Protein AF-A0A935RC08-F1 (afdb_monomer_lite)

Radius of gyration: 20.69 Å; chains: 1; bounding box: 71×28×53 Å

pLDDT: mean 77.53, std 9.37, range [49.25, 90.88]

Sequence (104 aa):
MNIFDFDLEGIFSFTVSPLELILRGTLLYWFLFMLLRFVLRRDVGSLGISDFLFVVILGDAAQNGMIGSATSATDAMVLIGTLVFWRSKRDFALTPEPAEGGRW

Foldseek 3Di:
DDPPPPPVVVVPDDPDDPVLLVVLVVVLCVLVVVLCVVLCVPPVPDCDPVNVVLVVVLVVLSVQLSVDDSCSSVVSSVVNVVSSVVVVVVVVVPDDPPPPDDDD

Structure (mmCIF, N/CA/C/O backbone):
data_AF-A0A935RC08-F1
#
_entry.id   AF-A0A935RC08-F1
#
loop_
_atom_site.group_PDB
_atom_site.id
_atom_site.type_symbol
_atom_site.label_atom_id
_atom_site.label_alt_id
_atom_site.label_comp_id
_atom_site.label_asym_id
_atom_site.label_entity_id
_atom_site.label_seq_id
_atom_site.pdbx_PDB_ins_code
_atom_site.Cartn_x
_atom_site.Cartn_y
_atom_site.Cartn_z
_atom_site.occupancy
_atom_site.B_iso_or_equiv
_atom_site.auth_seq_id
_atom_site.auth_comp_id
_atom_site.auth_asym_id
_atom_site.auth_atom_id
_atom_site.pdbx_PDB_model_num
ATOM 1 N N . MET A 1 1 ? 35.479 11.087 -8.561 1.00 49.25 1 MET A N 1
ATOM 2 C CA . MET A 1 1 ? 34.018 11.275 -8.478 1.00 49.25 1 MET A CA 1
ATOM 3 C C . MET A 1 1 ? 33.661 12.344 -9.493 1.00 49.25 1 MET A C 1
ATOM 5 O O . MET A 1 1 ? 33.851 13.522 -9.217 1.00 49.25 1 MET A O 1
ATOM 9 N N . ASN A 1 2 ? 33.306 11.926 -10.710 1.00 57.09 2 ASN A N 1
ATOM 10 C CA . ASN A 1 2 ? 32.902 12.847 -11.768 1.00 57.09 2 ASN A CA 1
ATOM 11 C C . ASN A 1 2 ? 31.469 13.282 -11.473 1.00 57.09 2 ASN A C 1
ATOM 13 O O . ASN A 1 2 ? 30.556 12.468 -11.483 1.00 57.09 2 ASN A O 1
ATOM 17 N N . ILE A 1 3 ? 31.274 14.564 -11.192 1.00 69.25 3 ILE A N 1
ATOM 18 C CA . ILE A 1 3 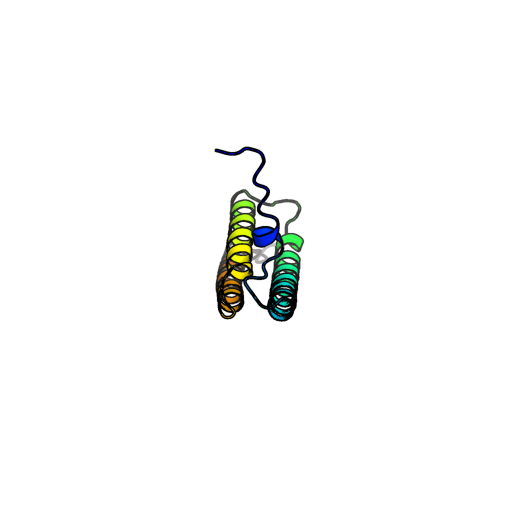? 29.958 15.166 -10.924 1.00 69.25 3 ILE A CA 1
ATOM 19 C C . ILE A 1 3 ? 29.084 15.309 -12.191 1.00 69.25 3 ILE A C 1
ATOM 21 O O . ILE A 1 3 ? 27.991 15.857 -12.113 1.00 69.25 3 ILE A O 1
ATOM 25 N N . PHE A 1 4 ? 29.565 14.826 -13.345 1.00 73.19 4 PHE A N 1
ATOM 26 C CA . PHE A 1 4 ? 28.922 14.954 -14.660 1.00 73.19 4 PHE A CA 1
ATOM 27 C C . PHE A 1 4 ? 28.722 13.620 -15.403 1.00 73.19 4 PHE A C 1
ATOM 29 O O . PHE A 1 4 ? 28.287 13.645 -16.552 1.00 73.19 4 PHE A O 1
ATOM 36 N N . ASP A 1 5 ? 28.999 12.468 -14.778 1.00 70.12 5 ASP A N 1
ATOM 37 C CA . ASP A 1 5 ? 28.624 11.160 -15.344 1.00 70.12 5 ASP A CA 1
ATOM 38 C C . ASP A 1 5 ? 27.128 10.916 -15.090 1.00 70.12 5 ASP A C 1
ATOM 40 O O . ASP A 1 5 ? 26.728 10.261 -14.127 1.00 70.12 5 ASP A O 1
ATOM 44 N N . PHE A 1 6 ? 26.281 11.515 -15.928 1.00 71.81 6 PHE A N 1
ATOM 45 C CA . PHE A 1 6 ? 24.865 11.168 -15.982 1.00 71.81 6 PHE A CA 1
ATOM 46 C C . PHE A 1 6 ? 24.722 9.812 -16.678 1.00 71.81 6 PHE A C 1
ATOM 48 O O . PHE A 1 6 ? 24.801 9.726 -17.903 1.00 71.81 6 PHE A O 1
ATOM 55 N N . ASP A 1 7 ? 24.494 8.758 -15.895 1.00 74.06 7 ASP A N 1
ATOM 56 C CA . ASP A 1 7 ? 24.191 7.412 -16.391 1.00 74.06 7 ASP A CA 1
ATOM 57 C C . ASP A 1 7 ? 22.747 7.349 -16.921 1.00 74.06 7 ASP A C 1
ATOM 59 O O . ASP A 1 7 ? 21.818 6.848 -16.283 1.00 74.06 7 ASP A O 1
ATOM 63 N N . LEU A 1 8 ? 22.542 7.957 -18.093 1.00 73.50 8 LEU A N 1
ATOM 64 C CA . LEU A 1 8 ? 21.257 7.959 -18.793 1.00 73.50 8 LEU A CA 1
ATOM 65 C C . LEU A 1 8 ? 20.836 6.536 -19.187 1.00 73.50 8 LEU A C 1
ATOM 67 O O . LEU A 1 8 ? 19.645 6.244 -19.243 1.00 73.50 8 LEU A O 1
ATOM 71 N N . GLU A 1 9 ? 21.797 5.646 -19.428 1.00 72.06 9 GLU A N 1
ATOM 72 C CA . GLU A 1 9 ? 21.545 4.261 -19.817 1.00 72.06 9 GLU A CA 1
ATOM 73 C C . GLU A 1 9 ? 20.913 3.466 -18.667 1.00 72.06 9 GLU A C 1
ATOM 75 O O . GLU A 1 9 ? 19.892 2.805 -18.867 1.00 72.06 9 GLU A O 1
ATOM 80 N N . GLY A 1 10 ? 21.414 3.635 -17.439 1.00 67.88 10 GLY A N 1
ATOM 81 C CA . GLY A 1 10 ? 20.795 3.076 -16.236 1.00 67.88 10 GLY A CA 1
ATOM 82 C C . GLY A 1 10 ? 19.358 3.562 -16.004 1.00 67.88 10 GLY A C 1
ATOM 83 O O . GLY A 1 10 ? 18.501 2.769 -15.615 1.00 67.88 10 GLY A O 1
ATOM 84 N N . ILE A 1 11 ? 19.060 4.831 -16.312 1.00 70.62 11 ILE A N 1
ATOM 85 C CA . ILE A 1 11 ? 17.730 5.444 -16.112 1.00 70.62 11 ILE A CA 1
ATOM 86 C C . ILE A 1 11 ? 16.673 4.875 -17.070 1.00 70.62 11 ILE A C 1
ATOM 88 O O . ILE A 1 11 ? 15.513 4.725 -16.683 1.00 70.62 11 ILE A O 1
ATOM 92 N N . PHE A 1 12 ? 17.051 4.557 -18.310 1.00 72.75 12 PHE A N 1
ATOM 93 C CA . PHE A 1 12 ? 16.127 4.010 -19.312 1.00 72.75 12 PHE A CA 1
ATOM 94 C C . PHE A 1 12 ? 16.164 2.479 -19.413 1.00 72.75 12 PHE A C 1
ATOM 96 O O . PHE A 1 12 ? 15.383 1.893 -20.167 1.00 72.75 12 PHE A O 1
ATOM 103 N N . SER A 1 13 ? 17.035 1.817 -18.648 1.00 69.31 13 SER A N 1
ATOM 104 C CA . SER A 1 13 ? 17.090 0.360 -18.592 1.00 69.31 13 SER A CA 1
ATOM 105 C C . SER A 1 13 ? 15.895 -0.207 -17.813 1.00 69.31 13 SER A C 1
ATOM 107 O O . SER A 1 13 ? 15.702 0.035 -16.621 1.00 69.31 13 SER A O 1
ATOM 109 N N . PHE A 1 14 ? 15.057 -0.985 -18.497 1.00 70.62 14 PHE A N 1
ATOM 110 C CA . PHE A 1 14 ? 13.972 -1.715 -17.852 1.00 70.62 14 PHE A CA 1
ATOM 111 C C . PHE A 1 14 ? 14.517 -3.014 -17.260 1.00 70.62 14 PHE A C 1
ATOM 113 O O . PHE A 1 14 ? 14.830 -3.957 -17.982 1.00 70.62 14 PHE A O 1
ATOM 120 N N . THR A 1 15 ? 14.606 -3.077 -15.933 1.00 71.81 15 THR A N 1
ATOM 121 C CA . THR A 1 15 ? 14.979 -4.300 -15.198 1.00 71.81 15 THR A CA 1
ATOM 122 C C . THR A 1 15 ? 13.880 -5.365 -15.225 1.00 71.81 15 THR A C 1
ATOM 124 O O . THR A 1 15 ? 14.165 -6.547 -15.053 1.00 71.81 15 THR A O 1
ATOM 127 N N . VAL A 1 16 ? 12.626 -4.963 -15.457 1.00 72.94 16 VAL A N 1
ATOM 128 C CA . VAL A 1 16 ? 11.442 -5.833 -15.537 1.00 72.94 16 VAL A CA 1
ATOM 129 C C . VAL A 1 16 ? 10.621 -5.435 -16.764 1.00 72.94 16 VAL A C 1
ATOM 131 O O . VAL A 1 16 ? 10.594 -4.261 -17.135 1.00 72.94 16 VAL A O 1
ATOM 134 N N . SER A 1 17 ? 9.936 -6.399 -17.389 1.00 81.81 17 SER A N 1
ATOM 135 C CA . SER A 1 17 ? 9.032 -6.136 -18.515 1.00 81.81 17 SER A CA 1
ATOM 136 C C . SER A 1 17 ? 8.045 -5.000 -18.182 1.00 81.81 17 SER A C 1
ATOM 138 O O . SER A 1 17 ? 7.333 -5.099 -17.176 1.00 81.81 17 SER A O 1
ATOM 140 N N . PRO A 1 18 ? 7.935 -3.942 -19.013 1.00 82.69 18 PRO A N 1
ATOM 141 C CA . PRO A 1 18 ? 7.041 -2.812 -18.745 1.00 82.69 18 PRO A CA 1
ATOM 142 C C . PRO A 1 18 ? 5.578 -3.226 -18.541 1.00 82.69 18 PRO A C 1
ATOM 144 O O . PRO A 1 18 ? 4.872 -2.658 -17.711 1.00 82.69 18 PRO A O 1
ATOM 147 N N . LEU A 1 19 ? 5.121 -4.246 -19.272 1.00 85.00 19 LEU A N 1
ATOM 148 C CA . LEU A 1 19 ? 3.747 -4.740 -19.185 1.00 85.00 19 LEU A CA 1
ATOM 149 C C . LEU A 1 19 ? 3.482 -5.470 -17.860 1.00 85.00 19 LEU A C 1
ATOM 151 O O . LEU A 1 19 ? 2.411 -5.313 -17.274 1.00 85.00 19 LEU A O 1
ATOM 155 N N . GLU A 1 20 ? 4.468 -6.216 -17.359 1.00 82.25 20 GLU A N 1
ATOM 156 C CA . GLU A 1 20 ? 4.399 -6.850 -16.040 1.00 82.25 20 GLU A CA 1
ATOM 157 C C . GLU A 1 20 ? 4.357 -5.793 -14.930 1.00 82.25 20 GLU A C 1
ATOM 159 O O . GLU A 1 20 ? 3.531 -5.887 -14.020 1.00 8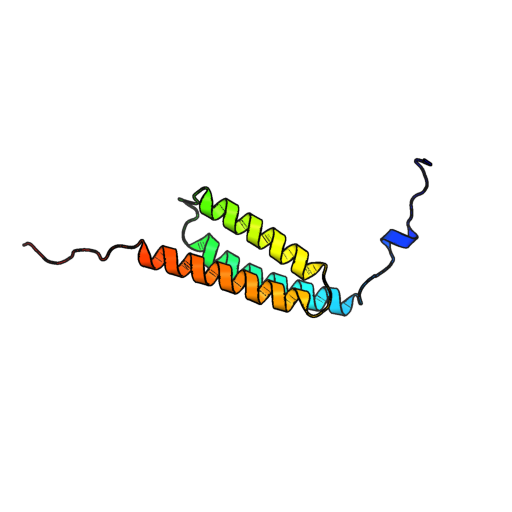2.25 20 GLU A O 1
ATOM 164 N N . LEU A 1 21 ? 5.169 -4.736 -15.053 1.00 83.31 21 LEU A N 1
ATOM 165 C CA . LEU A 1 21 ? 5.183 -3.610 -14.118 1.00 83.31 21 LEU A CA 1
ATOM 166 C C . LEU A 1 21 ? 3.815 -2.908 -14.052 1.00 83.31 21 LEU A C 1
ATOM 168 O O . LEU A 1 21 ? 3.314 -2.632 -12.961 1.00 83.31 21 LEU A O 1
ATOM 172 N N . ILE A 1 22 ? 3.187 -2.663 -15.207 1.00 86.81 22 ILE A N 1
ATOM 173 C CA . ILE A 1 22 ? 1.862 -2.032 -15.299 1.00 86.81 22 ILE A CA 1
ATOM 174 C C . ILE A 1 22 ? 0.787 -2.918 -14.665 1.00 86.81 22 ILE A C 1
ATOM 176 O O . ILE A 1 22 ? 0.011 -2.431 -13.839 1.00 86.81 22 ILE A O 1
ATOM 180 N N . LEU A 1 23 ? 0.731 -4.207 -15.019 1.00 86.88 23 LEU A N 1
ATOM 181 C CA . LEU A 1 23 ? -0.265 -5.136 -14.472 1.00 86.88 23 LEU A CA 1
ATOM 182 C C . LEU A 1 23 ? -0.123 -5.275 -12.956 1.00 86.88 23 LEU A C 1
ATOM 184 O O . LEU A 1 23 ? -1.110 -5.153 -12.229 1.00 86.88 23 LEU A O 1
ATOM 188 N N . ARG A 1 24 ? 1.108 -5.466 -12.472 1.00 85.19 24 ARG A N 1
ATOM 189 C CA . ARG A 1 24 ? 1.408 -5.582 -11.045 1.00 85.19 24 ARG A CA 1
ATOM 190 C C . ARG A 1 24 ? 1.066 -4.307 -10.285 1.00 85.19 24 ARG A C 1
ATOM 192 O O . ARG A 1 24 ? 0.380 -4.373 -9.266 1.00 85.19 24 ARG A O 1
ATOM 199 N N . GLY A 1 25 ? 1.519 -3.158 -10.786 1.00 85.94 25 GLY A N 1
ATOM 200 C CA . GLY A 1 25 ? 1.236 -1.855 -10.188 1.00 85.94 25 GLY A CA 1
ATOM 201 C C . GLY A 1 25 ? -0.265 -1.586 -10.122 1.00 85.94 25 GLY A C 1
ATOM 202 O O . GLY A 1 25 ? -0.765 -1.149 -9.091 1.00 85.94 25 GLY A O 1
ATOM 203 N N . THR A 1 26 ? -1.001 -1.945 -11.176 1.00 88.44 26 THR A N 1
ATOM 204 C CA . THR A 1 26 ? -2.462 -1.812 -11.225 1.00 88.44 26 THR A CA 1
ATOM 205 C C . THR A 1 26 ? -3.145 -2.710 -10.196 1.00 88.44 26 THR A C 1
ATOM 207 O O . THR A 1 26 ? -3.985 -2.230 -9.437 1.00 88.44 26 THR A O 1
ATOM 210 N N . LEU A 1 27 ? -2.781 -3.995 -10.124 1.00 89.12 27 LEU A N 1
ATOM 211 C CA . LEU A 1 27 ? -3.353 -4.935 -9.154 1.00 89.12 27 LEU A CA 1
ATOM 212 C C . LEU A 1 27 ? -3.119 -4.476 -7.712 1.00 89.12 27 LEU A C 1
ATOM 214 O O . LEU A 1 27 ? -4.061 -4.427 -6.918 1.00 89.12 27 LEU A O 1
ATOM 218 N N . LEU A 1 28 ? -1.884 -4.092 -7.385 1.00 87.19 28 LEU A N 1
ATOM 219 C CA . LEU A 1 28 ? -1.535 -3.661 -6.037 1.00 87.19 28 LEU A CA 1
ATOM 220 C C . LEU A 1 28 ? -2.178 -2.315 -5.685 1.00 87.19 28 LEU A C 1
ATOM 222 O O . LEU A 1 28 ? -2.670 -2.149 -4.569 1.00 87.19 28 LEU A O 1
ATOM 226 N N . TYR A 1 29 ? -2.242 -1.383 -6.642 1.00 88.06 29 TYR A N 1
ATOM 227 C CA . TYR A 1 29 ? -2.960 -0.120 -6.485 1.00 88.06 29 TYR A CA 1
ATOM 228 C C . TYR A 1 29 ? -4.431 -0.361 -6.158 1.00 88.06 29 TYR A C 1
ATOM 230 O O . TYR A 1 29 ? -4.923 0.180 -5.174 1.00 88.06 29 TYR A O 1
ATOM 238 N N . TRP A 1 30 ? -5.130 -1.193 -6.935 1.00 90.88 30 TRP A N 1
ATOM 239 C CA . TRP A 1 30 ? -6.544 -1.486 -6.690 1.00 90.88 30 TRP A CA 1
ATOM 240 C C . TRP A 1 30 ? -6.762 -2.181 -5.347 1.00 90.88 30 TRP A C 1
ATOM 242 O O . TRP A 1 30 ? -7.699 -1.837 -4.625 1.00 90.88 30 TRP A O 1
ATOM 252 N N . PHE A 1 31 ? -5.880 -3.110 -4.979 1.00 86.50 31 PHE A N 1
ATOM 253 C CA . PHE A 1 31 ? -5.923 -3.783 -3.687 1.00 86.50 31 PHE A CA 1
ATOM 254 C C . PHE A 1 31 ? -5.759 -2.800 -2.518 1.00 86.50 31 PHE A C 1
ATOM 256 O O . PHE A 1 31 ? -6.604 -2.748 -1.621 1.00 86.50 31 PHE A O 1
ATOM 263 N N . LEU A 1 32 ? -4.721 -1.961 -2.552 1.00 85.25 32 LEU A N 1
ATOM 264 C CA . LEU A 1 32 ? -4.484 -0.929 -1.543 1.00 85.25 32 LEU A CA 1
ATOM 265 C C . LEU A 1 32 ? -5.581 0.125 -1.530 1.00 85.25 32 LEU A C 1
ATOM 267 O O . LEU A 1 32 ? -5.992 0.555 -0.459 1.00 85.25 32 LEU A O 1
ATOM 271 N N . PHE A 1 33 ? -6.082 0.525 -2.696 1.00 87.00 33 PHE A N 1
ATOM 272 C CA . PHE A 1 33 ? -7.187 1.463 -2.811 1.00 87.00 33 PHE A CA 1
ATOM 273 C C . PHE A 1 33 ? -8.419 0.924 -2.092 1.00 87.00 33 PHE A C 1
ATOM 275 O O . PHE A 1 33 ? -8.989 1.641 -1.274 1.00 87.00 33 PHE A O 1
ATOM 282 N N . MET A 1 34 ? -8.798 -0.338 -2.321 1.00 86.31 34 MET A N 1
ATOM 283 C CA . MET A 1 34 ? -9.893 -0.967 -1.581 1.00 86.31 34 MET A CA 1
ATOM 284 C C . MET A 1 34 ? -9.600 -0.984 -0.080 1.00 86.31 34 MET A C 1
ATOM 286 O O . MET A 1 34 ? -10.425 -0.527 0.708 1.00 86.31 34 MET A O 1
ATOM 290 N N . LEU A 1 35 ? -8.416 -1.436 0.330 1.00 82.19 35 LEU A N 1
ATOM 291 C CA . LEU A 1 35 ? -8.056 -1.528 1.743 1.00 82.19 35 LEU A CA 1
ATOM 292 C C . LEU A 1 35 ? -8.074 -0.184 2.457 1.00 82.19 35 LEU A C 1
ATOM 294 O O . LEU A 1 35 ? -8.773 -0.036 3.456 1.00 82.19 35 LEU A O 1
ATOM 298 N N . LEU A 1 36 ? -7.360 0.808 1.932 1.00 80.25 36 LEU A N 1
ATOM 299 C CA . LEU A 1 36 ? -7.366 2.169 2.452 1.00 80.25 36 LEU A CA 1
ATOM 300 C C . LEU A 1 36 ? -8.782 2.737 2.416 1.00 80.25 36 LEU A C 1
ATOM 302 O O . LEU A 1 36 ? -9.185 3.408 3.357 1.00 80.25 36 LEU A O 1
ATOM 306 N N . ARG A 1 37 ? -9.590 2.428 1.397 1.00 81.44 37 ARG A N 1
ATOM 307 C CA . ARG A 1 37 ? -10.980 2.883 1.341 1.00 81.44 37 ARG A CA 1
ATOM 308 C C . ARG A 1 37 ? -11.825 2.337 2.484 1.00 81.44 37 ARG A C 1
ATOM 310 O O . ARG A 1 37 ? -12.652 3.087 2.995 1.00 81.44 37 ARG A O 1
ATOM 317 N N . PHE A 1 38 ? -11.639 1.084 2.886 1.00 76.25 38 PHE A N 1
ATOM 318 C CA . PHE A 1 38 ? -12.351 0.493 4.022 1.00 76.25 38 PHE A CA 1
ATOM 319 C C . PHE A 1 38 ? -11.748 0.902 5.374 1.00 76.25 38 PHE A C 1
ATOM 321 O O . PHE A 1 38 ? -12.484 1.081 6.341 1.00 76.25 38 PHE A O 1
ATOM 328 N N . VAL A 1 39 ? -10.430 1.101 5.430 1.00 71.75 39 VAL A N 1
ATOM 329 C CA . VAL A 1 39 ? -9.671 1.420 6.648 1.00 71.75 39 VAL A CA 1
ATOM 330 C C . VAL A 1 39 ? -9.743 2.908 7.007 1.00 71.75 39 VAL A C 1
ATOM 332 O O . VAL A 1 39 ? -10.088 3.224 8.140 1.00 71.75 39 VAL A O 1
ATOM 335 N N . LEU A 1 40 ? -9.472 3.826 6.070 1.00 66.12 40 LEU A N 1
ATOM 336 C CA . LEU A 1 40 ? -9.497 5.279 6.315 1.00 66.12 40 LEU A CA 1
ATOM 337 C C . LEU A 1 40 ? -10.915 5.835 6.434 1.00 66.12 40 LEU A C 1
ATOM 339 O O . LEU A 1 40 ? -11.095 6.871 7.061 1.00 66.12 40 LEU A O 1
ATOM 343 N N . ARG A 1 41 ? -11.929 5.194 5.836 1.00 67.19 41 ARG A N 1
ATOM 344 C CA . ARG A 1 41 ? -13.315 5.685 5.943 1.00 67.19 41 ARG A CA 1
ATOM 345 C C . ARG A 1 41 ? -13.890 5.586 7.348 1.00 67.19 41 ARG A C 1
ATOM 347 O O . ARG A 1 41 ? -14.849 6.303 7.610 1.00 67.19 41 ARG A O 1
ATOM 354 N N . ARG A 1 42 ? -13.381 4.690 8.198 1.00 62.47 42 ARG A N 1
ATOM 355 C CA . ARG A 1 42 ? -14.006 4.438 9.500 1.00 62.47 42 ARG A CA 1
ATOM 356 C C . ARG A 1 42 ? -13.763 5.576 10.494 1.00 62.47 42 ARG A C 1
ATOM 358 O O . ARG A 1 42 ? -14.720 5.977 11.135 1.00 62.47 42 ARG A O 1
ATOM 365 N N . ASP A 1 43 ? -12.572 6.184 10.529 1.00 57.12 43 ASP A N 1
ATOM 366 C CA . ASP A 1 43 ? -12.183 7.021 11.680 1.00 57.12 43 ASP A CA 1
ATOM 367 C C . ASP A 1 43 ? -11.345 8.260 11.318 1.00 57.12 43 ASP A C 1
ATOM 369 O O . ASP A 1 43 ? -10.374 8.583 11.999 1.00 57.12 43 ASP A O 1
ATOM 373 N N . VAL A 1 44 ? -11.701 9.006 10.262 1.00 57.31 44 VAL A N 1
ATOM 374 C CA . VAL A 1 44 ? -10.945 10.221 9.860 1.00 57.31 44 VAL A CA 1
ATOM 375 C C . VAL A 1 44 ? -10.840 11.277 10.981 1.00 57.31 44 VAL A C 1
ATOM 377 O O . VAL A 1 44 ? -9.976 12.146 10.922 1.00 57.31 44 VAL A O 1
ATOM 380 N N . GLY A 1 45 ? -11.698 11.203 12.007 1.00 60.81 45 GLY A N 1
ATOM 381 C CA . GLY A 1 45 ? -11.689 12.093 13.173 1.00 60.81 45 GLY A CA 1
ATOM 382 C C . GLY A 1 45 ? -10.877 11.609 14.385 1.00 60.81 45 GLY A C 1
ATOM 383 O O . GLY A 1 45 ? -10.694 12.392 15.313 1.00 60.81 45 GLY A O 1
ATOM 384 N N . SER A 1 46 ? -10.393 10.359 14.412 1.00 66.50 46 SER A N 1
ATOM 385 C CA . SER A 1 46 ? -9.692 9.773 15.573 1.00 66.50 46 SER A CA 1
ATOM 386 C C . SER A 1 46 ? -8.567 8.812 15.162 1.00 66.50 46 SER A C 1
ATOM 388 O O . SER A 1 46 ? -8.391 7.745 15.741 1.00 66.50 46 SER A O 1
ATOM 390 N N . LEU A 1 47 ? -7.785 9.165 14.137 1.00 71.19 47 LEU A N 1
ATOM 391 C CA . LEU A 1 47 ? -6.599 8.378 13.795 1.00 71.19 47 LEU A CA 1
ATOM 392 C C . LEU A 1 47 ? -5.560 8.503 14.919 1.00 71.19 47 LEU A C 1
ATOM 394 O O . LEU A 1 47 ? -4.956 9.561 15.112 1.00 71.19 47 LEU A O 1
ATOM 398 N N . GLY A 1 48 ? -5.364 7.422 15.674 1.00 79.94 48 GLY A N 1
ATOM 399 C CA . GLY A 1 48 ? -4.351 7.346 16.722 1.00 79.94 48 GLY A CA 1
ATOM 400 C C . GLY A 1 48 ? -2.954 7.087 16.152 1.00 79.94 48 GLY A C 1
ATOM 401 O O . GLY A 1 48 ? -2.786 6.672 15.007 1.00 79.94 48 GLY A O 1
ATOM 402 N N . ILE A 1 49 ? -1.915 7.250 16.978 1.00 84.50 49 ILE A N 1
ATOM 403 C CA . ILE A 1 49 ? -0.514 6.995 16.579 1.00 84.50 49 ILE A CA 1
ATOM 404 C C . ILE A 1 49 ? -0.301 5.565 16.050 1.00 84.50 49 ILE A C 1
ATOM 406 O O . ILE A 1 49 ? 0.498 5.344 15.142 1.00 84.50 49 ILE A O 1
ATOM 410 N N . SER A 1 50 ? -1.057 4.596 16.575 1.00 80.50 50 SER A N 1
ATOM 411 C CA . SER A 1 50 ? -1.006 3.200 16.131 1.00 80.50 50 SER A CA 1
ATOM 412 C C . SER A 1 50 ? -1.530 3.023 14.699 1.00 80.50 50 SER A C 1
ATOM 414 O O . SER A 1 50 ? -0.994 2.207 13.950 1.00 80.50 50 SER A O 1
ATOM 416 N N . ASP A 1 51 ? -2.527 3.812 14.288 1.00 79.88 51 ASP A N 1
ATOM 417 C CA . ASP A 1 51 ? 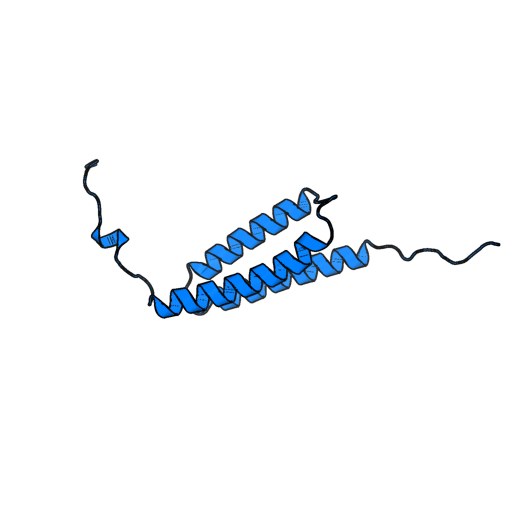-3.073 3.771 12.928 1.00 79.88 51 ASP A CA 1
ATOM 418 C C . ASP A 1 51 ? -2.120 4.399 11.917 1.00 79.88 51 ASP A C 1
ATOM 420 O O . ASP A 1 51 ? -1.937 3.863 10.825 1.00 79.88 51 ASP A O 1
ATOM 424 N N . PHE A 1 52 ? -1.448 5.488 12.296 1.00 83.75 52 PHE A N 1
ATOM 425 C CA . PHE A 1 52 ? -0.403 6.082 11.464 1.00 83.75 52 PHE A CA 1
ATOM 426 C C . PHE A 1 52 ? 0.747 5.104 11.217 1.00 83.75 52 PHE A C 1
ATOM 428 O O . PHE A 1 52 ? 1.137 4.898 10.068 1.00 83.75 52 PHE A O 1
ATOM 435 N N . LEU A 1 53 ? 1.245 4.450 12.271 1.00 88.19 53 LEU A N 1
ATOM 436 C CA . LEU A 1 53 ? 2.288 3.428 12.143 1.00 88.19 53 LEU A CA 1
ATOM 437 C C . LEU A 1 53 ? 1.846 2.282 11.225 1.00 88.19 53 LEU A C 1
ATOM 439 O O . LEU A 1 53 ? 2.617 1.838 10.377 1.00 88.19 53 LEU A O 1
ATOM 443 N N . PHE A 1 54 ? 0.592 1.845 11.344 1.00 84.38 54 PHE A N 1
ATOM 444 C CA . PHE A 1 54 ? 0.028 0.811 10.483 1.00 84.38 54 PHE A CA 1
ATOM 445 C C . PHE A 1 54 ? 0.027 1.214 9.002 1.00 84.38 54 PHE A C 1
ATOM 447 O O . PHE A 1 54 ? 0.447 0.426 8.157 1.00 84.38 54 PHE A O 1
ATOM 454 N N . VAL A 1 55 ? -0.412 2.435 8.681 1.00 84.50 55 VAL A N 1
A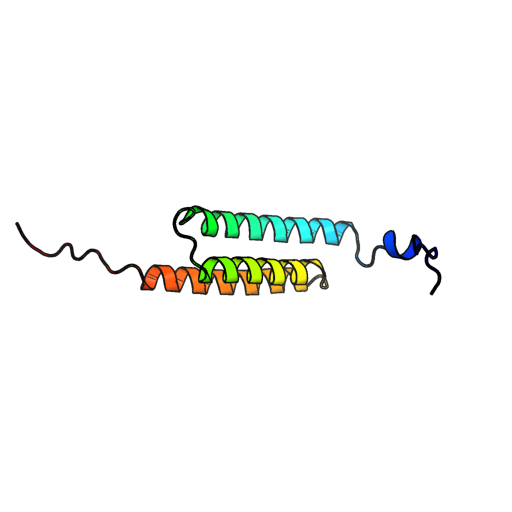TOM 455 C CA . VAL A 1 55 ? -0.443 2.942 7.298 1.00 84.50 55 VAL A CA 1
ATOM 456 C C . VAL A 1 55 ? 0.964 3.028 6.708 1.00 84.50 55 VAL A C 1
ATOM 458 O O . VAL A 1 55 ? 1.163 2.636 5.558 1.00 84.50 55 VAL A O 1
ATOM 461 N N . VAL A 1 56 ? 1.946 3.484 7.492 1.00 88.50 56 VAL A N 1
ATOM 462 C CA . VAL A 1 56 ? 3.349 3.557 7.056 1.00 88.50 56 VAL A CA 1
ATOM 463 C C . VAL A 1 56 ? 3.906 2.164 6.756 1.00 88.50 56 VAL A C 1
ATOM 465 O O . VAL A 1 56 ? 4.486 1.965 5.691 1.00 88.50 56 VAL A O 1
ATOM 468 N N . ILE A 1 57 ? 3.670 1.183 7.635 1.00 87.94 57 ILE A N 1
ATOM 469 C CA . ILE A 1 57 ? 4.087 -0.212 7.413 1.00 87.94 57 ILE A CA 1
ATOM 470 C C . ILE A 1 57 ? 3.419 -0.793 6.159 1.00 87.94 57 ILE A C 1
ATOM 472 O O . ILE A 1 57 ? 4.061 -1.498 5.382 1.00 87.94 57 ILE A O 1
ATOM 476 N N . LEU A 1 58 ? 2.143 -0.473 5.923 1.00 85.50 58 LEU A N 1
ATOM 477 C CA . LEU A 1 58 ? 1.434 -0.884 4.709 1.00 85.50 58 LEU A CA 1
ATOM 478 C C . LEU A 1 58 ? 2.091 -0.314 3.448 1.00 85.50 58 LEU A C 1
ATOM 480 O O . LEU A 1 58 ? 2.227 -1.022 2.452 1.00 85.50 58 LEU A O 1
ATOM 484 N N . GLY A 1 59 ? 2.492 0.959 3.496 1.00 88.31 59 GLY A N 1
ATOM 485 C CA . GLY A 1 59 ? 3.182 1.638 2.402 1.00 88.31 59 GLY A CA 1
ATOM 486 C C . GLY A 1 59 ? 4.564 1.050 2.116 1.00 88.31 59 GLY A C 1
ATOM 487 O O . GLY A 1 59 ? 4.941 0.922 0.953 1.00 88.31 59 GLY A O 1
ATOM 488 N N . ASP A 1 60 ? 5.302 0.656 3.151 1.00 87.56 60 ASP A N 1
ATOM 489 C CA . ASP A 1 60 ? 6.592 -0.027 3.006 1.00 87.56 60 ASP A CA 1
ATOM 490 C C . ASP A 1 60 ? 6.427 -1.420 2.374 1.00 87.56 60 ASP A C 1
ATOM 492 O O . ASP A 1 60 ? 7.032 -1.724 1.344 1.00 87.56 60 ASP A O 1
ATOM 496 N N . ALA A 1 61 ? 5.510 -2.234 2.908 1.00 87.25 61 ALA A N 1
ATOM 497 C CA . ALA A 1 61 ? 5.204 -3.558 2.368 1.00 87.25 61 ALA A CA 1
ATOM 498 C C . ALA A 1 61 ? 4.727 -3.494 0.907 1.00 87.25 61 ALA A C 1
ATOM 500 O O . ALA A 1 61 ? 5.115 -4.321 0.080 1.00 87.25 61 ALA A O 1
ATOM 501 N N . ALA A 1 62 ? 3.919 -2.487 0.571 1.00 86.31 62 ALA A N 1
ATOM 502 C CA . ALA A 1 62 ? 3.469 -2.242 -0.790 1.00 86.31 62 ALA A CA 1
ATOM 503 C C . ALA A 1 62 ? 4.628 -1.919 -1.739 1.00 86.31 62 ALA A C 1
ATOM 505 O O . ALA A 1 62 ? 4.710 -2.493 -2.822 1.00 86.31 62 ALA A O 1
ATOM 506 N N . GLN A 1 63 ? 5.534 -1.024 -1.340 1.00 84.69 63 GLN A N 1
ATOM 507 C CA . GLN A 1 63 ? 6.704 -0.665 -2.146 1.00 84.69 63 GLN A CA 1
ATOM 508 C C . GLN A 1 63 ? 7.623 -1.867 -2.366 1.00 84.69 63 GLN A C 1
ATOM 510 O O . GLN A 1 63 ? 8.018 -2.129 -3.501 1.00 84.69 63 GLN A O 1
ATOM 515 N N . ASN A 1 64 ? 7.862 -2.664 -1.323 1.00 85.56 64 ASN A N 1
ATOM 516 C CA . ASN A 1 64 ? 8.610 -3.915 -1.436 1.00 85.56 64 ASN A CA 1
A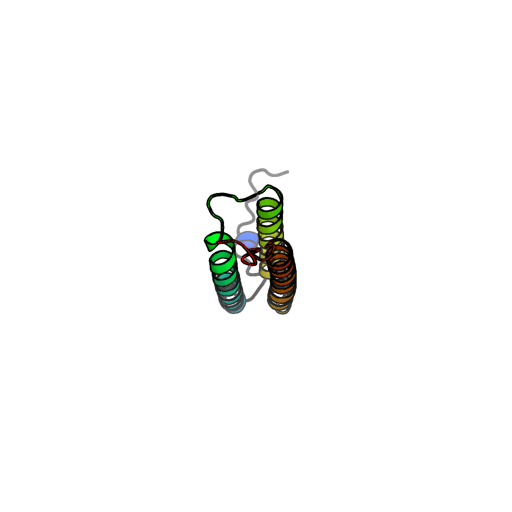TOM 517 C C . ASN A 1 64 ? 7.925 -4.905 -2.400 1.00 85.56 64 ASN A C 1
ATOM 519 O O . ASN A 1 64 ? 8.586 -5.515 -3.243 1.00 85.56 64 ASN A O 1
ATOM 523 N N . GLY A 1 65 ? 6.591 -4.992 -2.367 1.00 80.56 65 GLY A N 1
ATOM 524 C CA . GLY A 1 65 ? 5.803 -5.767 -3.329 1.00 80.56 65 GLY A CA 1
ATOM 525 C C . GLY A 1 65 ? 5.881 -5.255 -4.772 1.00 80.56 65 GLY A C 1
ATOM 526 O O . GLY A 1 65 ? 5.820 -6.060 -5.702 1.00 80.56 65 GLY A O 1
ATOM 527 N N . MET A 1 66 ? 6.047 -3.942 -4.968 1.00 79.81 66 MET A N 1
ATOM 528 C CA . MET A 1 66 ? 6.169 -3.292 -6.282 1.00 79.81 66 MET A CA 1
ATOM 529 C C . MET A 1 66 ? 7.571 -3.326 -6.876 1.00 79.81 66 MET A C 1
ATOM 531 O O . MET A 1 66 ? 7.683 -3.119 -8.080 1.00 79.81 66 MET A O 1
ATOM 535 N N . ILE A 1 67 ? 8.615 -3.543 -6.080 1.00 80.00 67 ILE A N 1
ATOM 536 C CA . ILE A 1 67 ? 10.006 -3.593 -6.558 1.00 80.00 67 ILE A CA 1
ATOM 537 C C . ILE A 1 67 ? 10.472 -5.043 -6.763 1.00 80.00 67 ILE A C 1
ATOM 539 O O . ILE A 1 67 ? 11.277 -5.295 -7.656 1.00 80.00 67 ILE A O 1
ATOM 543 N N . GLY A 1 68 ? 9.949 -6.002 -5.990 1.00 68.19 68 GLY A N 1
ATOM 544 C CA . GLY A 1 68 ? 10.343 -7.416 -6.071 1.00 68.19 68 GLY A CA 1
ATOM 545 C C . GLY A 1 68 ? 9.966 -8.128 -7.384 1.00 68.19 68 GLY A C 1
ATOM 546 O O . GLY A 1 68 ? 9.457 -7.518 -8.319 1.00 68.19 68 GLY A O 1
ATOM 547 N N . SER A 1 69 ? 10.248 -9.429 -7.495 1.00 64.25 69 SER A N 1
ATOM 548 C CA . SER A 1 69 ? 9.920 -10.269 -8.667 1.00 64.25 69 SER A CA 1
ATOM 549 C C . SER A 1 69 ? 8.414 -10.586 -8.771 1.00 64.25 69 SER A C 1
ATOM 551 O O . SER A 1 69 ? 7.646 -10.222 -7.895 1.00 64.25 69 SER A O 1
ATOM 553 N N . ALA A 1 70 ? 7.939 -11.262 -9.823 1.00 54.69 70 ALA A N 1
ATOM 554 C CA . ALA A 1 70 ? 6.506 -11.532 -10.053 1.00 54.69 70 ALA A CA 1
ATOM 555 C C . ALA A 1 70 ? 5.709 -12.051 -8.826 1.00 54.69 70 ALA A C 1
ATOM 557 O O . ALA A 1 70 ? 4.541 -11.700 -8.650 1.00 54.69 70 ALA A O 1
ATOM 558 N N . THR A 1 71 ? 6.324 -12.849 -7.944 1.00 62.91 71 THR A N 1
ATOM 559 C CA . THR A 1 71 ? 5.686 -13.361 -6.716 1.00 62.91 71 THR A CA 1
ATOM 560 C C . THR A 1 71 ? 5.557 -12.313 -5.603 1.00 62.91 71 THR A C 1
ATOM 562 O O . THR A 1 71 ? 4.646 -12.414 -4.783 1.00 62.91 71 THR A O 1
ATOM 565 N N . SER 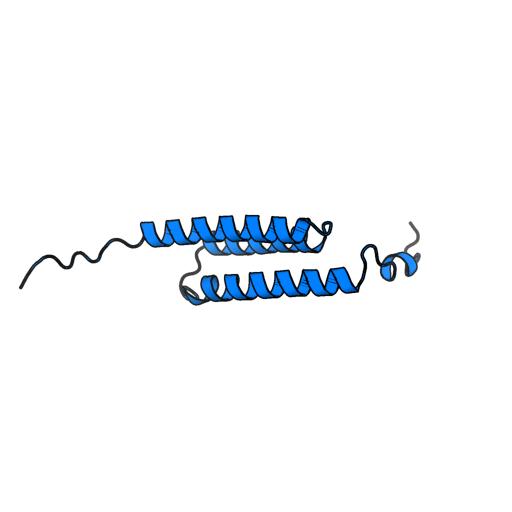A 1 72 ? 6.370 -11.252 -5.611 1.00 78.31 72 SER A N 1
ATOM 566 C CA . SER A 1 72 ? 6.444 -10.267 -4.521 1.00 78.31 72 SER A CA 1
ATOM 567 C C . SER A 1 72 ? 5.160 -9.473 -4.313 1.00 78.31 72 SER A C 1
ATOM 569 O O . SER A 1 72 ? 4.842 -9.107 -3.185 1.00 78.31 72 SER A O 1
ATOM 571 N N . ALA A 1 73 ? 4.399 -9.194 -5.375 1.00 78.25 73 ALA A N 1
ATOM 572 C CA . ALA A 1 73 ? 3.126 -8.494 -5.227 1.00 78.25 73 ALA A CA 1
ATOM 573 C C . ALA A 1 73 ? 2.077 -9.364 -4.539 1.00 78.25 73 ALA A C 1
ATOM 575 O O . ALA A 1 73 ? 1.338 -8.867 -3.695 1.00 78.25 73 ALA A O 1
ATOM 576 N N . THR A 1 74 ? 2.042 -10.659 -4.855 1.00 82.25 74 THR A N 1
ATOM 577 C CA . THR A 1 74 ? 1.136 -11.599 -4.186 1.00 82.25 74 THR A CA 1
ATOM 578 C C . THR A 1 74 ? 1.508 -11.723 -2.710 1.00 82.25 74 THR A C 1
ATOM 580 O O . THR A 1 74 ? 0.633 -11.631 -1.850 1.00 82.25 74 THR A O 1
ATOM 583 N N . ASP A 1 75 ? 2.804 -11.818 -2.404 1.00 83.94 75 ASP A N 1
ATOM 584 C CA . ASP A 1 75 ? 3.306 -11.868 -1.027 1.00 83.94 75 ASP A CA 1
ATOM 585 C C . ASP A 1 75 ? 2.940 -10.598 -0.246 1.00 83.94 75 ASP A C 1
ATOM 587 O O . ASP A 1 75 ? 2.436 -10.671 0.879 1.00 83.94 75 ASP A O 1
ATOM 591 N N . ALA A 1 76 ? 3.105 -9.425 -0.866 1.00 84.44 76 ALA A N 1
ATOM 592 C CA . ALA A 1 76 ? 2.701 -8.153 -0.279 1.00 84.44 76 ALA A CA 1
ATOM 593 C C . ALA A 1 76 ? 1.190 -8.100 -0.030 1.00 84.44 76 ALA A C 1
ATOM 595 O O . ALA A 1 76 ? 0.768 -7.682 1.046 1.00 84.44 76 ALA A O 1
ATOM 596 N N . MET A 1 77 ? 0.365 -8.569 -0.971 1.00 86.44 77 MET A N 1
ATOM 597 C CA . MET A 1 77 ? -1.090 -8.629 -0.797 1.00 86.44 77 MET A CA 1
ATOM 598 C C . MET A 1 77 ? -1.491 -9.527 0.378 1.00 86.44 77 MET A C 1
ATOM 600 O O . MET A 1 77 ? -2.339 -9.136 1.182 1.00 86.44 77 MET A O 1
ATOM 604 N N . VAL A 1 78 ? -0.866 -10.699 0.521 1.00 87.88 78 VAL A N 1
ATOM 605 C CA . VAL A 1 78 ? -1.122 -11.621 1.640 1.00 87.88 78 VAL A CA 1
ATOM 606 C C . VAL A 1 78 ? -0.709 -10.995 2.973 1.00 87.88 78 VAL A C 1
ATOM 608 O O . VAL A 1 78 ? -1.479 -11.033 3.939 1.00 87.88 78 VAL A O 1
ATOM 611 N N . LEU A 1 79 ? 0.473 -10.378 3.036 1.00 87.12 79 LEU A N 1
ATOM 612 C CA . LEU A 1 79 ? 0.986 -9.746 4.252 1.00 87.12 79 LEU A CA 1
ATOM 613 C C . LEU A 1 79 ? 0.115 -8.560 4.680 1.00 87.12 79 LEU A C 1
ATOM 615 O O . LEU A 1 79 ? -0.346 -8.495 5.819 1.00 87.12 79 LEU A O 1
ATOM 619 N N . ILE A 1 80 ? -0.178 -7.658 3.747 1.00 86.62 80 ILE A N 1
ATOM 620 C CA . ILE A 1 80 ? -1.054 -6.505 3.960 1.00 86.62 80 ILE A CA 1
ATOM 621 C C . ILE A 1 80 ? -2.460 -6.970 4.375 1.00 86.62 80 ILE A C 1
ATOM 623 O O . ILE A 1 80 ? -3.029 -6.441 5.331 1.00 86.62 80 ILE A O 1
ATOM 627 N N . GLY A 1 81 ? -3.014 -7.987 3.707 1.00 86.56 81 GLY A N 1
ATOM 628 C CA . GLY A 1 81 ? -4.309 -8.573 4.062 1.00 86.56 81 GLY A CA 1
ATOM 629 C C . GLY A 1 81 ? -4.321 -9.148 5.481 1.00 86.56 81 GLY A C 1
ATOM 630 O O . GLY A 1 81 ? -5.268 -8.920 6.235 1.00 86.56 81 GLY A O 1
ATOM 631 N N . THR A 1 82 ? -3.236 -9.810 5.884 1.00 87.75 82 THR A N 1
ATOM 632 C CA . THR A 1 82 ? -3.054 -10.341 7.243 1.00 87.75 82 THR A CA 1
ATOM 633 C C . THR A 1 82 ? -3.030 -9.216 8.277 1.00 87.75 82 THR A C 1
ATOM 635 O O . THR A 1 82 ? -3.730 -9.282 9.288 1.00 87.75 82 THR A O 1
ATOM 638 N N . LEU A 1 83 ? -2.283 -8.142 8.016 1.00 85.94 83 LEU A N 1
ATOM 639 C CA . LEU A 1 83 ? -2.217 -6.967 8.888 1.00 85.94 83 LEU A CA 1
ATOM 640 C C . LEU A 1 83 ? -3.599 -6.316 9.070 1.00 85.94 83 LEU A C 1
ATOM 642 O O . LEU A 1 83 ? -4.002 -6.006 10.195 1.00 85.94 83 LEU A O 1
ATOM 646 N N . VAL A 1 84 ? -4.360 -6.160 7.983 1.00 84.75 84 VAL A N 1
ATOM 647 C CA . VAL A 1 84 ? -5.724 -5.606 8.024 1.00 84.75 84 VAL A CA 1
ATOM 648 C C . VAL A 1 84 ? -6.674 -6.514 8.802 1.00 84.75 84 VAL A C 1
ATOM 650 O O . VAL A 1 84 ? -7.459 -6.015 9.611 1.00 84.75 84 VAL A O 1
ATOM 653 N N . PHE A 1 85 ? -6.585 -7.832 8.610 1.00 86.69 85 PHE A N 1
ATOM 654 C CA . PHE A 1 85 ? -7.386 -8.804 9.353 1.00 86.69 85 PHE A CA 1
ATOM 655 C C . PHE A 1 85 ? -7.193 -8.653 10.868 1.00 86.69 85 PHE A C 1
ATOM 657 O O . PHE A 1 85 ? -8.168 -8.518 11.612 1.00 86.69 85 PHE A O 1
ATOM 664 N N . TRP A 1 86 ? -5.940 -8.593 11.327 1.00 84.31 86 TRP A N 1
ATOM 665 C CA . TRP A 1 86 ? -5.635 -8.393 12.744 1.00 84.31 86 TRP A CA 1
ATOM 666 C C . TRP A 1 86 ? -6.101 -7.029 13.256 1.00 84.31 86 TRP A C 1
ATOM 668 O O . TRP A 1 86 ? -6.652 -6.945 14.355 1.00 84.31 86 TRP A O 1
ATOM 678 N N . ARG A 1 87 ? -5.951 -5.961 12.460 1.00 82.19 87 ARG A N 1
ATOM 679 C CA . ARG A 1 87 ? -6.459 -4.627 12.816 1.00 82.19 87 ARG A CA 1
ATOM 680 C C . ARG A 1 87 ? -7.977 -4.640 13.017 1.00 82.19 87 ARG A C 1
ATOM 682 O O . ARG A 1 87 ? -8.444 -4.145 14.037 1.00 82.19 87 ARG A O 1
ATOM 689 N N . SER A 1 88 ? -8.726 -5.259 12.103 1.00 79.44 88 SER A N 1
ATOM 690 C CA . SER A 1 88 ? -10.187 -5.379 12.200 1.00 79.44 88 SER A CA 1
ATOM 691 C C . SER A 1 88 ? -10.630 -6.215 13.404 1.00 79.44 88 SER A C 1
ATOM 693 O O . SER A 1 88 ? -11.579 -5.841 14.091 1.00 79.44 88 SER A O 1
ATOM 695 N N . LYS A 1 89 ? -9.926 -7.312 13.710 1.00 83.19 89 LYS A N 1
ATOM 696 C CA . LYS A 1 89 ? -10.200 -8.121 14.907 1.00 83.19 89 LYS A CA 1
ATOM 697 C C . LYS A 1 89 ? -10.018 -7.336 16.205 1.00 83.19 89 LYS A C 1
ATOM 699 O O . LYS A 1 89 ? -10.842 -7.486 17.103 1.00 83.19 89 LYS A O 1
ATOM 704 N N . ARG A 1 90 ? -8.972 -6.507 16.307 1.00 74.75 90 ARG A N 1
ATOM 705 C CA . ARG A 1 90 ? -8.766 -5.645 17.485 1.00 74.75 90 ARG A CA 1
ATOM 706 C C . ARG A 1 90 ? -9.893 -4.630 17.646 1.00 74.75 90 ARG A C 1
ATOM 708 O O . ARG A 1 90 ? -10.386 -4.470 18.753 1.00 74.75 90 ARG A O 1
ATOM 715 N N . ASP A 1 91 ? -10.310 -3.999 16.554 1.00 73.62 91 ASP A N 1
ATOM 716 C CA . ASP A 1 91 ? -11.398 -3.013 16.555 1.00 73.62 91 ASP A CA 1
ATOM 717 C C . ASP A 1 91 ? -12.732 -3.626 17.027 1.00 73.62 91 ASP A C 1
ATOM 719 O O . ASP A 1 91 ? -13.425 -3.077 17.882 1.00 73.62 91 ASP A O 1
ATOM 723 N N . PHE A 1 92 ? -13.042 -4.839 16.559 1.00 74.06 92 PHE A N 1
ATOM 724 C CA . PHE A 1 92 ? -14.214 -5.587 17.021 1.00 74.06 92 PHE A CA 1
ATOM 725 C C . PHE A 1 92 ? -14.128 -5.978 18.505 1.00 74.06 92 PHE A C 1
ATOM 727 O O . PHE A 1 92 ? -15.115 -5.902 19.221 1.00 74.06 92 PHE A O 1
ATOM 734 N N . ALA A 1 93 ? -12.955 -6.387 18.994 1.00 75.81 93 ALA A N 1
ATOM 735 C CA . ALA A 1 93 ? -12.789 -6.758 20.401 1.00 75.81 93 ALA A CA 1
ATOM 736 C C . ALA A 1 93 ? -12.860 -5.554 21.359 1.00 75.81 93 ALA A C 1
ATOM 738 O O . ALA A 1 93 ? -13.169 -5.723 22.536 1.00 75.81 93 ALA A O 1
ATOM 739 N N . LEU A 1 94 ? -12.542 -4.353 20.867 1.00 70.75 94 LEU A N 1
ATOM 740 C CA . LEU A 1 94 ? -12.536 -3.113 21.643 1.00 70.75 94 LEU A CA 1
ATOM 741 C C . LEU A 1 94 ? -13.889 -2.402 21.674 1.00 70.75 94 LEU A C 1
ATOM 743 O O . LEU A 1 94 ? -14.021 -1.474 22.463 1.00 70.75 94 LEU A O 1
ATOM 747 N N . THR A 1 95 ? -14.870 -2.805 20.859 1.00 64.25 95 THR A N 1
ATOM 748 C CA . THR A 1 95 ? -16.250 -2.310 20.956 1.00 64.25 95 THR A CA 1
ATOM 749 C C . THR A 1 95 ? -16.979 -3.123 22.027 1.00 64.25 95 THR A C 1
ATOM 751 O O . THR A 1 95 ? -17.363 -4.264 21.767 1.00 64.25 95 THR A O 1
ATOM 754 N N . PRO A 1 96 ? -17.153 -2.598 23.255 1.00 66.06 96 PRO A N 1
ATOM 755 C CA . PRO A 1 96 ? -17.923 -3.293 24.270 1.00 66.06 96 PRO A CA 1
ATOM 756 C C . PRO A 1 96 ? -19.390 -3.237 23.840 1.00 66.06 96 PRO A C 1
ATOM 758 O O . PRO A 1 96 ? -19.853 -2.199 23.361 1.00 66.06 96 PRO A O 1
ATOM 761 N N . GLU A 1 97 ? -20.116 -4.343 23.995 1.00 71.00 97 GLU A N 1
ATOM 762 C CA . GLU A 1 97 ? -21.571 -4.367 23.832 1.00 71.00 97 GLU A CA 1
ATOM 763 C C . GLU A 1 97 ? -22.212 -3.157 24.537 1.00 71.00 97 GLU A C 1
ATOM 765 O O . GLU A 1 97 ? -21.858 -2.868 25.688 1.00 71.00 97 GLU A O 1
ATOM 770 N N . PRO A 1 98 ? -23.166 -2.450 23.903 1.00 66.50 98 PRO A N 1
ATOM 771 C CA . PRO A 1 98 ? -24.014 -1.543 24.649 1.00 66.50 98 PRO A CA 1
ATOM 772 C C . PRO A 1 98 ? -24.793 -2.386 25.659 1.00 66.50 98 PRO A C 1
ATOM 774 O O . PRO A 1 98 ? -25.572 -3.263 25.291 1.00 66.50 98 PRO A O 1
ATOM 777 N N . ALA A 1 99 ? -24.556 -2.121 26.943 1.00 63.81 99 ALA A N 1
ATOM 778 C CA . ALA A 1 99 ? -25.326 -2.663 28.049 1.00 63.81 99 ALA A CA 1
ATOM 779 C C . ALA A 1 99 ? -26.752 -2.082 28.029 1.00 63.81 99 ALA A C 1
ATOM 781 O O . ALA A 1 99 ? -27.145 -1.332 28.919 1.00 63.81 99 ALA A O 1
ATOM 782 N N . GLU A 1 100 ? -27.546 -2.410 27.013 1.00 69.50 100 GLU A N 1
ATOM 783 C CA . GLU A 1 100 ? -28.987 -2.178 27.028 1.00 69.50 100 GLU A CA 1
ATOM 784 C C . GLU A 1 100 ? -29.672 -3.383 27.666 1.00 69.50 100 GLU A C 1
ATOM 786 O O . GLU A 1 100 ? -30.256 -4.254 27.027 1.00 69.50 100 GLU A O 1
ATOM 791 N N . GLY A 1 101 ? -29.543 -3.420 28.989 1.00 69.50 101 GLY A N 1
ATOM 792 C CA . GLY A 1 101 ? -30.125 -4.423 29.864 1.00 69.50 101 GLY A CA 1
ATOM 793 C C . GLY A 1 101 ? -30.507 -3.822 31.212 1.00 69.50 101 GLY A C 1
ATOM 794 O O . GLY A 1 101 ? -30.063 -4.308 32.246 1.00 69.50 101 GLY A O 1
ATOM 795 N N . GLY A 1 102 ? -31.324 -2.764 31.202 1.00 69.06 102 GLY A N 1
ATOM 796 C CA . GLY A 1 102 ? -32.118 -2.361 32.365 1.00 69.06 102 GLY A CA 1
ATOM 797 C C . GLY A 1 102 ? -31.979 -0.901 32.791 1.00 69.06 102 GLY A C 1
ATOM 798 O O . GLY A 1 102 ? -31.033 -0.539 33.485 1.00 69.06 102 GLY A O 1
ATOM 799 N N . ARG A 1 103 ? -33.025 -0.108 32.541 1.00 68.25 103 ARG A N 1
ATOM 800 C CA . ARG A 1 103 ? -34.084 0.171 33.534 1.00 68.25 103 ARG A CA 1
ATOM 801 C C . ARG A 1 103 ? -34.936 1.369 33.094 1.00 68.25 103 ARG A C 1
ATOM 803 O O . ARG A 1 103 ? -34.483 2.510 33.161 1.00 68.25 103 ARG A O 1
ATOM 810 N N . TRP A 1 104 ? -36.167 1.059 32.687 1.00 76.81 104 TRP A N 1
ATOM 811 C CA . TRP A 1 104 ? -37.340 1.885 32.984 1.00 76.81 104 TRP A CA 1
ATOM 812 C C . TRP A 1 104 ? -37.530 1.981 34.504 1.00 76.81 104 TRP A C 1
ATOM 814 O O . TRP A 1 104 ? -37.128 1.013 35.199 1.00 76.81 104 TRP A O 1
#

Secondary structure (DSSP, 8-state):
--TT---HHHHH--SS-HHHHHHHHHHHHHHHHHHHHHHHTT-TT---HHHHHHHHHHHHHHHHHHHS-TTHHHHHHHHHHHHHHHHHHHHHHHS---------